Protein AF-A0A7L2Y5G5-F1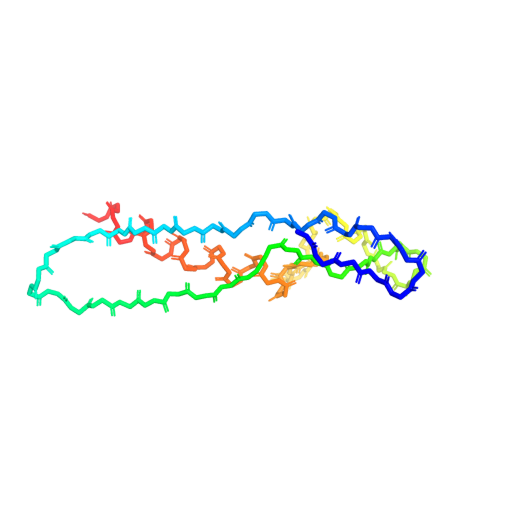 (afdb_monomer)

pLDDT: mean 95.64, std 5.52, range [65.56, 98.75]

Structure (mmCIF, N/CA/C/O backbone):
data_AF-A0A7L2Y5G5-F1
#
_entry.id   AF-A0A7L2Y5G5-F1
#
loop_
_atom_site.group_PDB
_atom_site.id
_atom_site.type_symbol
_atom_site.label_atom_id
_atom_site.label_alt_id
_atom_site.label_comp_id
_atom_site.label_asym_id
_atom_site.label_entity_id
_atom_site.label_seq_id
_atom_site.pdbx_PDB_ins_code
_atom_site.Cartn_x
_atom_site.Cartn_y
_atom_site.Cartn_z
_atom_site.occupancy
_atom_site.B_iso_or_equiv
_atom_site.auth_seq_id
_atom_site.auth_comp_id
_atom_site.auth_asym_id
_atom_site.auth_atom_id
_atom_site.pdbx_PDB_model_num
ATOM 1 N N . SER A 1 1 ? 12.183 19.421 10.829 1.00 65.56 1 SER A N 1
ATOM 2 C CA . SER A 1 1 ? 12.866 18.610 9.811 1.00 65.56 1 SER A CA 1
ATOM 3 C C . SER A 1 1 ? 14.282 18.314 10.252 1.00 65.56 1 SER A C 1
ATOM 5 O O . SER A 1 1 ? 14.916 19.235 10.758 1.00 65.56 1 SER A O 1
ATOM 7 N N . PRO A 1 2 ? 14.760 17.068 10.125 1.00 75.94 2 PRO A N 1
ATOM 8 C CA . PRO A 1 2 ? 16.142 16.726 10.411 1.00 75.94 2 PRO A CA 1
ATOM 9 C C . PRO A 1 2 ? 17.060 17.428 9.405 1.00 75.94 2 PRO A C 1
ATOM 11 O O . PRO A 1 2 ? 16.701 17.599 8.235 1.00 75.94 2 PRO A O 1
ATOM 14 N N . GLN A 1 3 ? 18.223 17.856 9.887 1.00 84.06 3 GLN A N 1
ATOM 15 C CA . GLN A 1 3 ? 19.270 18.471 9.082 1.00 84.06 3 GLN A CA 1
ATOM 16 C C . GLN A 1 3 ? 20.396 17.452 8.885 1.00 84.06 3 GLN A C 1
ATOM 18 O O . GLN A 1 3 ? 20.837 16.825 9.849 1.00 84.06 3 GLN A O 1
ATOM 23 N N . LEU A 1 4 ? 20.813 17.248 7.639 1.00 85.06 4 LEU A N 1
ATOM 24 C CA . LEU A 1 4 ? 21.931 16.381 7.281 1.00 85.06 4 LEU A CA 1
ATOM 25 C C . LEU A 1 4 ? 23.277 17.044 7.645 1.00 85.06 4 LEU A C 1
ATOM 27 O O . LEU A 1 4 ? 23.329 18.266 7.810 1.00 85.06 4 LEU A O 1
ATOM 31 N N . PRO A 1 5 ? 24.381 16.275 7.752 1.00 90.25 5 PRO A N 1
ATOM 32 C CA . PRO A 1 5 ? 25.707 16.821 8.070 1.00 90.25 5 PRO A CA 1
ATOM 33 C C . PRO A 1 5 ? 26.215 17.902 7.101 1.00 90.25 5 PRO A C 1
ATOM 35 O O . PRO A 1 5 ? 27.062 18.705 7.476 1.00 90.25 5 PRO A O 1
ATOM 38 N N . ASP A 1 6 ? 25.700 17.938 5.871 1.00 92.25 6 ASP A N 1
ATOM 39 C CA . ASP A 1 6 ? 26.015 18.937 4.842 1.00 92.25 6 ASP A CA 1
ATOM 40 C C . ASP A 1 6 ? 25.130 20.200 4.918 1.00 92.25 6 ASP A C 1
ATOM 42 O O . ASP A 1 6 ? 25.217 21.083 4.065 1.00 92.25 6 ASP A O 1
ATOM 46 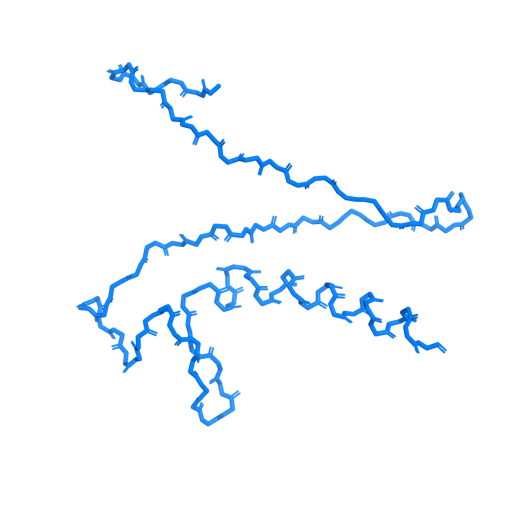N N . GLY A 1 7 ? 24.271 20.299 5.937 1.00 90.62 7 GLY A N 1
ATOM 47 C CA . GLY A 1 7 ? 23.375 21.428 6.163 1.00 90.62 7 GLY A CA 1
ATOM 48 C C . GLY A 1 7 ? 22.039 21.337 5.426 1.00 90.62 7 GLY A C 1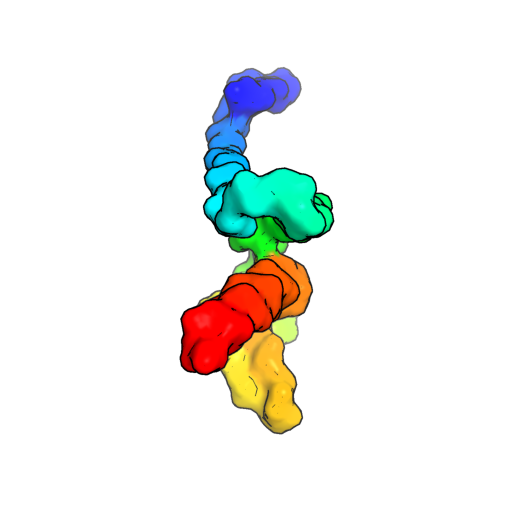
ATOM 49 O O . GLY A 1 7 ? 21.176 22.188 5.672 1.00 90.62 7 GLY A O 1
ATOM 50 N N . GLN A 1 8 ? 21.817 20.320 4.582 1.00 90.75 8 GLN A N 1
ATOM 51 C CA . GLN A 1 8 ? 20.533 20.135 3.907 1.00 90.75 8 GLN A CA 1
ATOM 52 C C . GLN A 1 8 ? 19.420 19.819 4.908 1.00 90.75 8 GLN A C 1
ATOM 54 O O . GLN A 1 8 ? 19.559 18.966 5.782 1.00 90.75 8 GLN A O 1
ATOM 59 N N . VAL A 1 9 ? 18.277 20.488 4.757 1.00 87.06 9 VAL A N 1
ATOM 60 C CA . VAL A 1 9 ? 17.074 20.218 5.549 1.00 87.06 9 VAL A CA 1
ATOM 61 C C . VAL A 1 9 ? 16.156 19.319 4.734 1.00 87.06 9 VAL A C 1
ATOM 63 O O . VAL A 1 9 ? 15.660 19.729 3.687 1.00 87.06 9 VAL A O 1
ATOM 66 N N . LEU A 1 10 ? 15.900 18.105 5.222 1.00 81.31 10 LEU A N 1
ATOM 67 C CA . LEU A 1 10 ? 15.013 17.171 4.534 1.00 81.31 10 LEU A CA 1
ATOM 68 C C . LEU A 1 10 ? 13.551 17.465 4.897 1.00 81.31 10 LEU A C 1
ATOM 70 O O . LEU A 1 10 ? 13.184 17.323 6.070 1.00 81.31 10 LEU A O 1
ATOM 74 N N . PRO A 1 11 ? 12.688 17.862 3.944 1.00 83.94 11 PRO A N 1
ATOM 75 C CA . PRO A 1 11 ? 11.261 17.939 4.210 1.00 83.94 11 PRO A CA 1
ATOM 76 C C . PRO A 1 11 ? 10.750 16.522 4.484 1.00 83.94 11 PRO A C 1
ATOM 78 O O . PRO A 1 11 ? 10.740 15.671 3.598 1.00 83.94 11 PRO A O 1
ATOM 81 N N . LEU A 1 12 ? 10.358 16.256 5.731 1.00 85.62 12 LEU A N 1
ATOM 82 C CA . LEU A 1 12 ? 9.731 14.985 6.064 1.00 85.62 12 LEU A CA 1
ATOM 83 C C . LEU A 1 12 ? 8.273 15.008 5.604 1.00 85.62 12 LEU A C 1
ATOM 85 O O . LEU A 1 12 ? 7.591 16.016 5.822 1.00 85.62 12 LEU A O 1
ATOM 89 N N . PRO A 1 13 ? 7.776 13.916 5.006 1.00 90.06 13 PRO A N 1
ATOM 90 C CA . PRO A 1 13 ? 6.356 13.791 4.732 1.00 90.06 13 PRO A CA 1
ATOM 91 C C . PRO A 1 13 ? 5.563 13.802 6.044 1.00 90.06 13 PRO A C 1
ATOM 93 O O . PRO A 1 13 ? 6.061 13.424 7.108 1.00 90.06 13 PRO A O 1
ATOM 96 N N . SER A 1 14 ? 4.307 14.237 5.970 1.00 93.06 14 SER A N 1
ATOM 97 C CA . SER A 1 14 ? 3.395 14.165 7.109 1.00 93.06 14 SER A CA 1
ATOM 98 C C . SER A 1 14 ? 3.103 12.713 7.487 1.00 93.06 14 SER A C 1
ATOM 100 O O . SER A 1 14 ? 2.963 11.849 6.623 1.00 93.06 14 SER A O 1
ATOM 102 N N . VAL A 1 15 ? 2.941 12.465 8.786 1.00 96.12 15 VAL A N 1
ATOM 103 C CA . VAL A 1 15 ? 2.384 11.208 9.295 1.00 96.12 15 VAL A CA 1
ATOM 104 C C . VAL A 1 15 ? 0.864 11.334 9.332 1.00 96.12 15 VAL A C 1
ATOM 106 O O . VAL A 1 15 ? 0.334 12.341 9.802 1.00 96.12 15 VAL A O 1
ATOM 109 N N . ILE A 1 16 ? 0.162 10.314 8.843 1.00 96.69 16 ILE A N 1
ATOM 110 C CA . ILE A 1 16 ? -1.298 10.245 8.921 1.00 96.69 16 ILE A CA 1
ATOM 111 C C . ILE A 1 16 ? -1.676 9.592 10.250 1.00 96.69 16 ILE A C 1
ATOM 113 O O . ILE A 1 16 ? -1.297 8.454 10.514 1.00 96.69 16 ILE A O 1
ATOM 117 N N . LEU A 1 17 ? -2.451 10.307 11.066 1.00 97.62 17 LEU A N 1
ATOM 118 C CA . LEU A 1 17 ? -3.097 9.775 12.262 1.00 97.62 17 LEU A CA 1
ATOM 119 C C . LEU A 1 17 ? -4.604 9.746 12.014 1.00 97.62 17 LEU A C 1
ATOM 121 O O . LEU A 1 17 ? -5.204 10.776 11.710 1.00 97.62 17 LEU A O 1
ATOM 125 N N . GLY A 1 18 ? -5.202 8.563 12.110 1.00 96.06 18 GLY A N 1
ATOM 126 C CA . GLY A 1 18 ? -6.632 8.356 11.915 1.00 96.06 18 GLY A C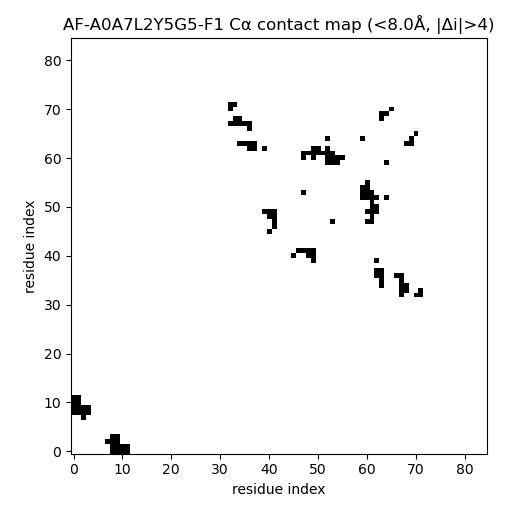A 1
ATOM 127 C C . GLY A 1 18 ? -7.200 7.459 13.005 1.00 96.06 18 GLY A C 1
ATOM 128 O O . GLY A 1 18 ? -6.545 6.518 13.443 1.00 96.06 18 GLY A O 1
ATOM 129 N N . GLU A 1 19 ? -8.428 7.749 13.420 1.00 96.81 19 GLU A N 1
ATOM 130 C CA . GLU A 1 19 ? -9.169 6.980 14.417 1.00 96.81 19 GLU A CA 1
ATOM 131 C C . GLU A 1 19 ? -10.546 6.618 13.853 1.00 96.81 19 GLU A C 1
ATOM 133 O O . GLU A 1 19 ? -11.179 7.419 13.157 1.00 96.81 19 GLU A O 1
ATOM 138 N N . LEU A 1 20 ? -11.018 5.407 14.149 1.00 96.44 20 LEU A N 1
ATOM 139 C CA . LEU A 1 20 ? -12.349 4.950 13.774 1.00 96.44 20 LEU A CA 1
ATOM 140 C C . LEU A 1 20 ? -13.000 4.183 14.928 1.00 96.44 20 LEU A C 1
ATOM 142 O O . LEU A 1 20 ? -12.565 3.091 15.278 1.00 96.44 20 LEU A O 1
ATOM 146 N N . GLY A 1 21 ? -14.109 4.728 15.435 1.00 95.00 21 GLY A N 1
ATOM 147 C CA . GLY A 1 21 ? -14.825 4.182 16.590 1.00 95.00 21 GLY A CA 1
ATOM 148 C C . GLY A 1 21 ? -14.260 4.695 17.916 1.00 95.00 21 GLY A C 1
ATOM 149 O O . GLY A 1 21 ? -13.086 5.012 18.012 1.00 95.00 21 GLY A O 1
ATOM 150 N N . LYS A 1 22 ? -15.124 4.807 18.932 1.00 94.88 22 LYS A N 1
ATOM 151 C CA . LYS A 1 22 ? -14.787 5.375 20.254 1.00 94.88 22 LYS A CA 1
ATOM 152 C C . LYS A 1 22 ? -15.506 4.688 21.420 1.00 94.88 22 LYS A C 1
ATOM 154 O O . LYS A 1 22 ? -15.653 5.266 22.492 1.00 94.88 22 LYS A O 1
ATOM 159 N N . ASP A 1 23 ? -16.063 3.501 21.179 1.00 96.56 23 ASP A N 1
ATOM 160 C CA . ASP A 1 23 ? -16.801 2.760 22.203 1.00 96.56 23 ASP A CA 1
ATOM 161 C C . ASP A 1 23 ? -15.803 2.103 23.169 1.00 96.56 23 ASP A C 1
ATOM 163 O O . ASP A 1 23 ? -15.064 1.218 22.738 1.00 96.56 23 ASP A O 1
ATOM 167 N N . PRO A 1 24 ? -15.782 2.486 24.459 1.00 95.56 24 PRO A N 1
ATOM 168 C CA . PRO A 1 24 ? -14.820 1.957 25.425 1.00 95.56 24 PRO A CA 1
ATOM 169 C C . PRO A 1 24 ? -15.011 0.464 25.725 1.00 95.56 24 PRO A C 1
ATOM 171 O O . PRO A 1 24 ? -14.168 -0.138 26.386 1.00 95.56 24 PRO A O 1
ATOM 174 N N . ARG A 1 25 ? -16.117 -0.144 25.277 1.00 97.62 25 ARG A N 1
ATOM 175 C CA . ARG A 1 25 ? -16.364 -1.586 25.411 1.00 97.62 25 ARG A CA 1
ATOM 176 C C . ARG A 1 25 ? -15.631 -2.407 24.349 1.00 97.62 25 ARG A C 1
ATOM 178 O O . ARG A 1 25 ? -15.463 -3.608 24.540 1.00 97.62 25 ARG A O 1
ATOM 185 N N . ASN A 1 26 ? -15.218 -1.783 23.245 1.00 96.75 26 ASN A N 1
ATOM 186 C CA . ASN A 1 26 ? -14.504 -2.454 22.165 1.00 96.75 26 ASN A CA 1
ATOM 187 C C . ASN A 1 26 ? -12.986 -2.326 22.366 1.00 96.75 26 ASN A C 1
ATOM 189 O O . ASN A 1 26 ? -12.514 -1.271 22.790 1.00 96.75 26 ASN A O 1
ATOM 193 N N . PRO A 1 27 ? -12.196 -3.359 22.028 1.00 97.31 27 PRO A N 1
ATOM 194 C CA . PRO A 1 27 ? -10.746 -3.232 22.006 1.00 97.31 27 PRO A CA 1
ATOM 195 C C . PRO A 1 27 ? -10.296 -2.279 20.889 1.00 97.31 27 PRO A C 1
ATOM 197 O O . PRO A 1 27 ? -10.836 -2.301 19.782 1.00 97.31 27 PRO A O 1
ATOM 200 N N . THR A 1 28 ? -9.257 -1.488 21.162 1.00 97.25 28 THR A N 1
ATOM 201 C CA . THR A 1 28 ? -8.618 -0.614 20.169 1.00 97.25 28 THR A CA 1
ATOM 202 C C . THR A 1 28 ? -7.412 -1.310 19.549 1.00 97.25 28 THR A C 1
ATOM 204 O O . THR A 1 28 ? -6.502 -1.737 20.259 1.00 97.25 28 THR A O 1
ATOM 207 N N . VAL A 1 29 ? -7.377 -1.381 18.217 1.00 97.56 29 VAL A N 1
ATOM 208 C CA . VAL A 1 29 ? -6.229 -1.881 17.448 1.00 97.56 29 VAL A CA 1
ATOM 209 C C . VAL A 1 29 ? -5.563 -0.708 16.733 1.00 97.56 29 VAL A C 1
ATOM 211 O O . VAL A 1 29 ? -6.227 0.032 16.011 1.00 97.56 29 VAL A O 1
ATOM 214 N N . CYS A 1 30 ? -4.250 -0.547 16.916 1.00 97.88 30 CYS A N 1
ATOM 215 C CA . CYS A 1 30 ? -3.450 0.422 16.170 1.00 97.88 30 CYS A CA 1
ATOM 216 C C . CYS A 1 30 ? -2.821 -0.263 14.952 1.00 97.88 30 CYS A C 1
ATOM 218 O O . CYS A 1 30 ? -2.048 -1.210 15.104 1.00 97.88 30 CYS A O 1
ATOM 220 N N . PHE A 1 31 ? -3.153 0.214 13.754 1.00 97.94 31 PHE A N 1
ATOM 221 C CA . PHE A 1 31 ? -2.527 -0.222 12.511 1.00 97.94 31 PHE A CA 1
ATOM 222 C C . PHE A 1 31 ? -1.451 0.781 12.086 1.00 97.94 31 PHE A C 1
ATOM 224 O O . PHE A 1 31 ? -1.704 1.984 12.034 1.00 97.94 31 PHE A O 1
ATOM 231 N N . TYR A 1 32 ? -0.268 0.273 11.743 1.00 98.31 32 TYR A N 1
ATOM 232 C CA . TYR A 1 32 ? 0.821 1.046 11.158 1.00 98.31 32 TYR A CA 1
ATOM 233 C C . TYR A 1 32 ? 1.141 0.516 9.761 1.00 98.31 32 TYR A C 1
ATOM 235 O O . TYR A 1 32 ? 1.245 -0.693 9.552 1.00 98.31 32 TYR A O 1
ATOM 243 N N . GLY A 1 33 ? 1.346 1.439 8.828 1.00 97.94 33 GLY A N 1
ATOM 244 C CA . GLY A 1 33 ? 1.837 1.170 7.486 1.00 97.94 33 GLY A CA 1
ATOM 245 C C . GLY A 1 33 ? 2.477 2.423 6.902 1.00 97.94 33 GLY A C 1
ATOM 246 O O . GLY A 1 33 ? 2.456 3.492 7.520 1.00 97.94 33 GLY A O 1
ATOM 247 N N . HIS A 1 34 ? 3.035 2.299 5.705 1.00 98.38 34 HIS A N 1
ATOM 248 C CA . HIS A 1 34 ? 3.675 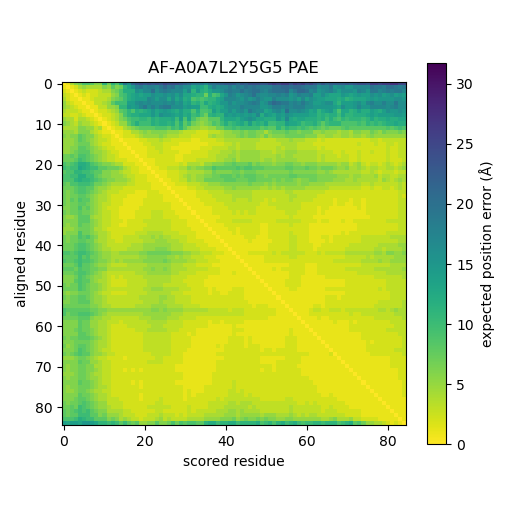3.407 5.006 1.00 98.38 34 HIS A CA 1
ATOM 249 C C . HIS A 1 34 ? 3.223 3.467 3.542 1.00 98.38 34 HIS A C 1
ATOM 251 O O . HIS A 1 34 ? 2.696 2.500 2.989 1.00 98.38 34 HIS A O 1
ATOM 257 N N . VAL A 1 35 ? 3.351 4.647 2.933 1.00 97.06 35 VAL A N 1
ATOM 258 C CA . VAL A 1 35 ? 2.816 4.937 1.587 1.00 97.06 35 VAL A CA 1
ATOM 259 C C . VAL A 1 35 ? 3.877 5.436 0.611 1.00 97.06 35 VAL A C 1
ATOM 261 O O . VAL A 1 35 ? 3.619 5.513 -0.596 1.00 97.06 35 VAL A O 1
ATOM 264 N N . ASP A 1 36 ? 5.062 5.761 1.121 1.00 97.00 36 ASP A N 1
ATOM 265 C CA . ASP A 1 36 ? 6.261 5.922 0.318 1.00 97.00 36 ASP A CA 1
ATOM 266 C C . ASP A 1 36 ? 6.688 4.571 -0.264 1.00 97.00 36 ASP A C 1
ATOM 268 O O . ASP A 1 36 ? 6.275 3.498 0.180 1.00 97.00 36 ASP A O 1
ATOM 272 N N . VAL A 1 37 ? 7.480 4.635 -1.326 1.00 98.38 37 VAL A N 1
ATOM 273 C CA . VAL A 1 37 ? 7.950 3.461 -2.051 1.00 98.38 37 VAL A CA 1
ATOM 274 C C . VAL A 1 37 ? 9.397 3.678 -2.450 1.00 98.38 37 VAL A C 1
ATOM 276 O O . VAL A 1 37 ? 9.819 4.808 -2.696 1.00 98.38 37 VAL A O 1
ATOM 279 N N . GLN A 1 38 ? 10.144 2.587 -2.586 1.00 98.25 38 GLN A N 1
ATOM 280 C CA . GLN A 1 38 ? 11.477 2.647 -3.176 1.00 98.25 38 GLN A CA 1
ATOM 281 C C . GLN A 1 38 ? 11.423 3.178 -4.622 1.00 98.25 38 GLN A C 1
ATOM 283 O O . GLN A 1 38 ? 10.441 2.925 -5.337 1.00 98.25 38 GLN A O 1
ATOM 288 N N . PRO A 1 39 ? 12.481 3.854 -5.100 1.00 97.75 39 PRO A N 1
ATOM 289 C CA . PRO A 1 39 ? 12.626 4.174 -6.512 1.00 97.75 39 PRO A CA 1
ATOM 290 C C . PRO A 1 39 ? 12.542 2.916 -7.391 1.00 97.75 39 PRO A C 1
ATOM 292 O O . PRO A 1 39 ? 12.863 1.795 -6.973 1.00 97.75 39 PRO A O 1
ATOM 295 N N . ALA A 1 40 ? 12.066 3.094 -8.616 1.00 98.25 40 ALA A N 1
ATOM 296 C CA . ALA A 1 40 ? 12.107 2.079 -9.656 1.00 98.25 40 ALA A CA 1
ATOM 297 C C . ALA A 1 40 ? 12.113 2.759 -11.021 1.00 98.25 40 ALA A C 1
ATOM 299 O O . ALA A 1 40 ? 11.376 3.722 -11.242 1.00 98.25 40 ALA A O 1
ATOM 300 N N . LYS A 1 41 ? 12.918 2.241 -11.939 1.00 98.19 41 LYS A N 1
ATOM 301 C CA . LYS A 1 41 ? 12.928 2.649 -13.339 1.00 98.19 41 LYS A CA 1
ATOM 302 C C . LYS A 1 41 ? 12.736 1.437 -14.230 1.00 98.19 41 LYS A C 1
ATOM 304 O O . LYS A 1 41 ? 13.102 0.322 -13.866 1.00 98.19 41 LYS A O 1
ATOM 309 N N . LYS A 1 42 ? 12.180 1.655 -15.422 1.00 97.69 42 LYS A N 1
ATOM 310 C CA . LYS A 1 42 ? 12.000 0.584 -16.408 1.00 97.69 42 LYS A CA 1
ATOM 311 C C . LYS A 1 42 ? 13.341 -0.076 -16.749 1.00 97.69 42 LYS A C 1
ATOM 313 O O . LYS A 1 42 ? 13.419 -1.301 -16.840 1.00 97.69 42 LYS A O 1
ATOM 318 N N . GLU A 1 43 ? 14.392 0.735 -16.843 1.00 97.94 43 GLU A N 1
ATOM 319 C CA . GLU A 1 43 ? 15.757 0.320 -17.184 1.00 97.94 43 GLU A CA 1
ATOM 320 C C . GLU A 1 43 ? 16.430 -0.536 -16.098 1.00 97.94 43 GLU A C 1
ATOM 322 O O . GLU A 1 43 ? 17.412 -1.211 -16.394 1.00 97.94 43 GLU A O 1
ATOM 327 N N . ASP A 1 44 ? 15.879 -0.591 -14.877 1.00 97.88 44 ASP A N 1
ATOM 328 C CA . ASP A 1 44 ? 16.373 -1.466 -13.802 1.00 97.88 44 ASP A CA 1
ATOM 329 C C . ASP A 1 44 ? 16.033 -2.957 -14.048 1.00 97.88 44 ASP A C 1
ATOM 331 O O . ASP A 1 44 ? 16.333 -3.810 -13.214 1.00 97.88 44 ASP A O 1
ATOM 335 N N . GLY A 1 45 ? 15.385 -3.285 -15.176 1.00 98.25 45 GLY A N 1
ATOM 336 C CA . GLY A 1 45 ? 15.024 -4.653 -15.572 1.00 98.25 45 GLY A CA 1
ATOM 337 C C . GLY A 1 45 ? 13.547 -5.007 -15.379 1.00 9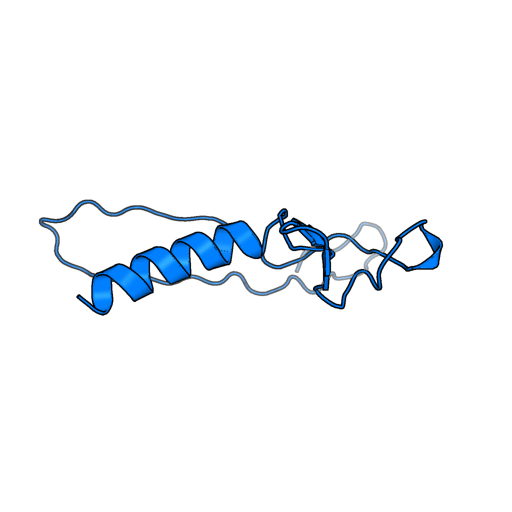8.25 45 GLY A C 1
ATOM 338 O O . GLY A 1 45 ? 13.199 -6.183 -15.293 1.00 98.25 45 GLY A O 1
ATOM 339 N N . TRP A 1 46 ? 12.655 -4.016 -15.296 1.00 98.31 46 TRP A N 1
ATOM 340 C CA . TRP A 1 46 ? 11.222 -4.271 -15.135 1.00 98.31 46 TRP A CA 1
ATOM 341 C C . TRP A 1 46 ? 10.577 -4.761 -16.437 1.00 98.31 46 TRP A C 1
ATOM 343 O O . TRP A 1 46 ? 10.727 -4.149 -17.494 1.00 98.31 46 TRP A O 1
ATOM 353 N N . ASN A 1 47 ? 9.746 -5.803 -16.355 1.00 97.88 47 ASN A N 1
ATOM 354 C CA . ASN A 1 47 ? 8.979 -6.311 -17.504 1.00 97.88 47 ASN A CA 1
ATOM 355 C C . ASN A 1 47 ? 7.760 -5.437 -17.850 1.00 97.88 47 ASN A C 1
ATOM 357 O O . ASN A 1 47 ? 7.425 -5.288 -19.023 1.00 97.88 47 ASN A O 1
ATOM 361 N N . THR A 1 48 ? 7.178 -4.738 -16.872 1.00 98.06 48 THR A N 1
ATOM 362 C CA . THR A 1 48 ? 6.101 -3.737 -17.038 1.00 98.06 48 THR A CA 1
ATOM 363 C C . THR A 1 48 ? 6.611 -2.334 -16.695 1.00 98.06 48 THR A C 1
ATOM 365 O O . THR A 1 48 ? 7.776 -2.182 -16.332 1.00 98.06 48 THR A O 1
ATOM 368 N N . ASP A 1 49 ? 5.819 -1.284 -16.897 1.00 98.19 49 ASP A N 1
ATOM 369 C CA . ASP A 1 49 ? 6.141 0.016 -16.293 1.00 98.19 49 ASP A CA 1
ATOM 370 C C . ASP A 1 49 ? 5.992 -0.117 -14.761 1.00 98.19 49 ASP A C 1
ATOM 372 O O . ASP A 1 49 ? 4.941 -0.576 -14.305 1.00 98.19 49 ASP A O 1
ATOM 376 N N . PRO A 1 50 ? 7.011 0.235 -13.950 1.00 98.56 50 PRO A N 1
ATOM 377 C CA . PRO A 1 50 ? 6.957 0.046 -12.503 1.00 98.56 50 PRO A CA 1
ATOM 378 C C . PRO A 1 50 ? 5.839 0.841 -11.818 1.00 98.56 50 PRO A C 1
ATOM 380 O O . PRO A 1 50 ? 5.388 0.429 -10.752 1.00 98.56 50 PRO A O 1
ATOM 383 N N . TYR A 1 51 ? 5.380 1.958 -12.381 1.00 98.31 51 TYR A N 1
ATOM 384 C CA . TYR A 1 51 ? 4.353 2.808 -11.770 1.00 98.31 51 TYR A CA 1
ATOM 385 C C . TYR A 1 51 ? 2.976 2.678 -12.433 1.00 98.31 51 TYR A C 1
ATOM 387 O O . TYR A 1 51 ? 2.028 3.328 -11.992 1.00 98.31 51 TYR A O 1
ATOM 395 N N . THR A 1 52 ? 2.836 1.782 -13.414 1.00 98.44 52 THR A N 1
ATOM 396 C CA . THR A 1 52 ? 1.538 1.349 -13.949 1.00 98.44 52 THR A CA 1
ATOM 397 C C . THR A 1 52 ? 1.221 -0.053 -13.437 1.00 98.44 52 THR A C 1
ATOM 399 O O . THR A 1 52 ? 1.820 -1.035 -13.877 1.00 98.44 52 THR A O 1
ATOM 402 N N . LEU A 1 53 ? 0.267 -0.162 -12.504 1.00 98.56 53 LEU A N 1
ATOM 403 C CA . LEU A 1 53 ? -0.149 -1.460 -11.971 1.00 98.56 53 LEU A CA 1
ATOM 404 C C . LEU A 1 53 ? -0.705 -2.328 -13.107 1.00 98.56 53 LEU A C 1
ATOM 406 O O . LEU A 1 53 ? -1.692 -1.963 -13.741 1.00 98.56 53 LEU A O 1
ATOM 410 N N . THR A 1 54 ? -0.058 -3.460 -13.360 1.00 98.62 54 THR A N 1
ATOM 411 C CA . THR A 1 54 ? -0.377 -4.351 -14.480 1.00 98.62 54 THR A CA 1
ATOM 412 C C . THR A 1 54 ? -0.658 -5.747 -13.946 1.00 98.62 54 THR A C 1
ATOM 414 O O . THR A 1 54 ? 0.156 -6.295 -13.207 1.00 98.62 54 THR A O 1
ATOM 417 N N . GLU A 1 55 ? -1.794 -6.332 -14.314 1.00 98.44 55 GLU A N 1
ATOM 418 C CA . GLU A 1 55 ? -2.112 -7.720 -13.981 1.00 98.44 55 GLU A CA 1
ATOM 419 C C . GLU A 1 55 ? -1.586 -8.664 -15.067 1.00 98.44 55 GLU A C 1
ATOM 421 O O . GLU A 1 55 ? -1.815 -8.432 -16.254 1.00 98.44 55 GLU A O 1
ATOM 426 N N . ILE A 1 56 ? -0.881 -9.723 -14.663 1.00 98.44 56 ILE A N 1
ATOM 427 C CA . ILE A 1 56 ? -0.425 -10.799 -15.552 1.00 98.44 56 ILE A CA 1
ATOM 428 C C . ILE A 1 56 ? -0.653 -12.121 -14.823 1.00 98.44 56 ILE A C 1
ATOM 430 O O . ILE A 1 56 ? -0.118 -12.326 -13.732 1.00 98.44 56 ILE A O 1
ATOM 434 N N . ASP A 1 57 ? -1.466 -12.999 -15.410 1.00 97.75 57 ASP A N 1
ATOM 435 C CA . ASP A 1 57 ? -1.792 -14.328 -14.873 1.00 97.75 57 ASP A CA 1
ATOM 436 C C . ASP A 1 57 ? -2.236 -14.302 -13.394 1.00 97.75 57 ASP A C 1
ATOM 438 O O . ASP A 1 57 ? -1.807 -15.116 -12.577 1.00 97.75 57 ASP A O 1
ATOM 442 N N . GLY A 1 58 ? -3.071 -13.319 -13.032 1.00 97.88 58 GLY A N 1
ATOM 443 C CA . GLY A 1 58 ? -3.597 -13.132 -11.673 1.00 97.88 58 GLY A CA 1
ATOM 444 C C . GLY A 1 58 ? -2.632 -12.471 -10.681 1.00 97.88 58 GLY A C 1
ATOM 445 O O . GLY A 1 58 ? -3.008 -12.225 -9.536 1.00 97.88 58 GLY A O 1
ATOM 446 N N . ASN A 1 59 ? -1.403 -12.149 -11.093 1.00 98.06 59 ASN A N 1
ATOM 447 C CA . ASN A 1 59 ? -0.441 -11.417 -10.271 1.00 98.06 59 ASN A CA 1
ATOM 448 C C . ASN A 1 59 ? -0.441 -9.923 -10.621 1.00 98.06 59 ASN A C 1
ATOM 450 O O . ASN A 1 59 ? -0.422 -9.547 -11.792 1.00 98.06 59 ASN A O 1
ATOM 454 N N . LEU A 1 60 ? -0.411 -9.065 -9.598 1.00 98.56 60 LEU A N 1
ATOM 455 C CA . LEU A 1 60 ? -0.413 -7.606 -9.741 1.00 98.56 60 LEU A CA 1
ATOM 456 C C . LEU A 1 60 ? 1.015 -7.046 -9.656 1.00 98.56 60 LEU A C 1
ATOM 458 O O . LEU A 1 60 ? 1.608 -6.985 -8.576 1.00 98.56 60 LEU A O 1
ATOM 462 N N . TYR A 1 61 ? 1.556 -6.598 -10.787 1.00 98.62 61 TYR A N 1
ATOM 463 C CA . TYR A 1 61 ? 2.908 -6.052 -10.906 1.00 98.62 61 TYR A CA 1
ATOM 464 C C . TYR A 1 61 ? 2.904 -4.526 -10.830 1.00 98.62 61 TYR A C 1
ATOM 466 O O . TYR A 1 61 ? 2.255 -3.850 -11.624 1.00 98.62 61 TYR A O 1
ATOM 474 N N . GLY A 1 62 ? 3.676 -3.979 -9.892 1.00 98.56 62 GLY A N 1
ATOM 475 C CA . GLY A 1 62 ? 3.913 -2.543 -9.759 1.00 98.56 62 GLY A CA 1
ATOM 476 C C . GLY A 1 62 ? 4.724 -2.217 -8.505 1.00 98.56 62 GLY A C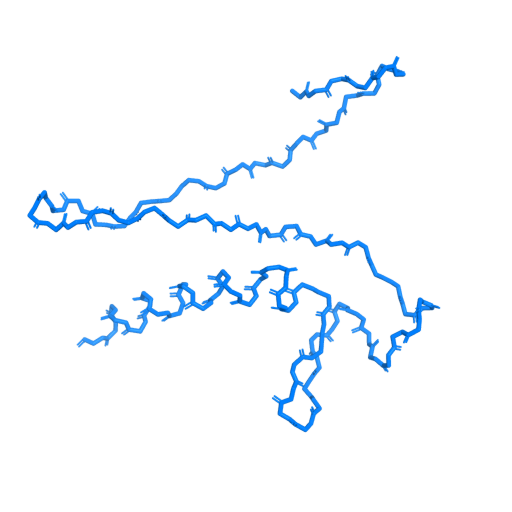 1
ATOM 477 O O . GLY A 1 62 ? 4.584 -2.865 -7.461 1.00 98.56 62 GLY A O 1
ATOM 478 N N . ARG A 1 63 ? 5.584 -1.201 -8.576 1.00 98.75 63 ARG A N 1
ATOM 479 C CA . ARG A 1 63 ? 6.316 -0.667 -7.426 1.00 98.75 63 ARG A CA 1
ATOM 480 C C . ARG A 1 63 ? 5.316 -0.166 -6.387 1.00 98.75 63 ARG A C 1
ATOM 482 O O . ARG A 1 63 ? 4.488 0.704 -6.647 1.00 98.75 63 ARG A O 1
ATOM 489 N N . GLY A 1 64 ? 5.432 -0.699 -5.178 1.00 98.62 64 GLY A N 1
ATOM 490 C CA . GLY A 1 64 ? 4.533 -0.371 -4.080 1.00 98.62 64 GLY A CA 1
ATOM 491 C C . GLY A 1 64 ? 3.395 -1.364 -3.877 1.00 98.62 64 GLY A C 1
ATOM 492 O O . GLY A 1 64 ? 2.714 -1.262 -2.862 1.00 98.62 64 GLY A O 1
ATOM 493 N N . ALA A 1 65 ? 3.179 -2.310 -4.804 1.00 98.50 65 ALA A N 1
ATOM 494 C CA . ALA A 1 65 ? 2.046 -3.233 -4.748 1.00 98.50 65 ALA A CA 1
ATOM 495 C C . ALA A 1 65 ? 2.039 -4.050 -3.448 1.00 98.50 65 ALA A C 1
ATOM 497 O O . ALA A 1 65 ? 1.089 -3.959 -2.681 1.00 98.50 65 ALA A O 1
ATOM 498 N N . THR A 1 66 ? 3.117 -4.778 -3.147 1.00 98.56 66 THR A N 1
ATOM 499 C CA . THR A 1 66 ? 3.226 -5.528 -1.882 1.00 98.56 66 THR A CA 1
ATOM 500 C C . THR A 1 66 ? 3.846 -4.721 -0.742 1.00 98.56 66 THR A C 1
ATOM 502 O O . THR A 1 66 ? 3.562 -4.992 0.419 1.00 98.56 66 THR A O 1
ATOM 505 N N . ASP A 1 67 ? 4.690 -3.739 -1.060 1.00 98.44 67 ASP A N 1
ATOM 506 C CA . ASP A 1 67 ? 5.466 -2.964 -0.091 1.00 98.44 67 ASP A CA 1
ATOM 507 C C . ASP A 1 67 ? 5.261 -1.459 -0.326 1.00 98.44 67 ASP A C 1
ATOM 509 O O . ASP A 1 67 ? 5.942 -0.860 -1.157 1.00 98.44 67 ASP A O 1
ATOM 513 N N . ASN A 1 68 ? 4.270 -0.824 0.306 1.00 98.62 68 ASN A N 1
ATOM 514 C CA . ASN A 1 68 ? 3.300 -1.397 1.260 1.00 98.62 68 ASN A CA 1
ATOM 515 C C . ASN A 1 68 ? 1.846 -0.984 0.967 1.00 98.62 68 ASN A C 1
ATOM 517 O O . ASN A 1 68 ? 0.944 -1.154 1.789 1.00 98.62 68 ASN A O 1
ATOM 521 N N . LYS A 1 69 ? 1.581 -0.486 -0.247 1.00 98.69 69 LYS A N 1
ATOM 522 C CA . LYS A 1 69 ? 0.265 0.058 -0.611 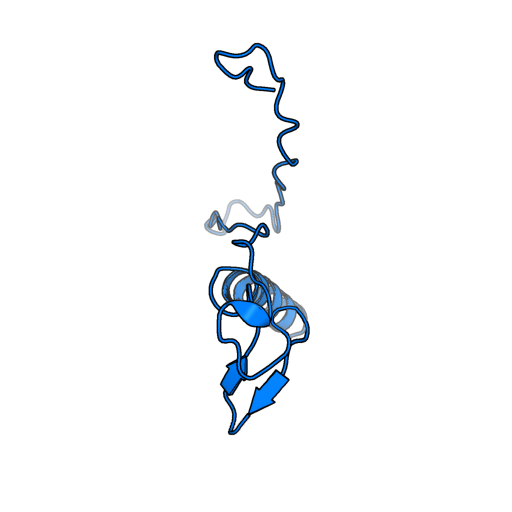1.00 98.69 69 LYS A CA 1
ATOM 523 C C . LYS A 1 69 ? -0.824 -1.011 -0.623 1.00 98.69 69 LYS A C 1
ATOM 525 O O . LYS A 1 69 ? -1.926 -0.735 -0.160 1.00 98.69 69 LYS A O 1
ATOM 530 N N . GLY A 1 70 ? -0.533 -2.218 -1.108 1.00 98.69 70 GLY A N 1
ATOM 531 C CA . GLY A 1 70 ? -1.473 -3.342 -1.082 1.00 98.69 70 GLY A CA 1
ATOM 532 C C . GLY A 1 70 ? -1.912 -3.700 0.340 1.00 98.69 70 GLY A C 1
ATOM 533 O O . GLY A 1 70 ? -3.111 -3.650 0.608 1.00 98.69 70 GLY A O 1
ATOM 534 N N . PRO A 1 71 ? -0.988 -3.986 1.276 1.00 98.75 71 PRO A N 1
ATOM 535 C CA . PRO A 1 71 ? -1.336 -4.238 2.677 1.00 98.75 71 PRO A CA 1
ATOM 536 C C . PRO A 1 71 ? -2.107 -3.100 3.364 1.00 98.75 71 PRO A C 1
ATOM 538 O O . PRO A 1 71 ? -3.089 -3.369 4.059 1.00 98.75 71 PRO A O 1
ATOM 541 N N . VAL A 1 72 ? -1.735 -1.832 3.141 1.00 98.62 72 VAL A N 1
ATOM 542 C CA . VAL A 1 72 ? -2.500 -0.680 3.663 1.00 98.62 72 VAL A CA 1
ATOM 543 C C . VAL A 1 72 ? -3.926 -0.668 3.100 1.00 98.62 72 VAL A C 1
ATOM 545 O O . VAL A 1 72 ? -4.894 -0.527 3.850 1.00 98.62 72 VAL A O 1
ATOM 548 N N . LEU A 1 73 ? -4.083 -0.867 1.787 1.00 98.56 73 LEU A N 1
ATOM 549 C CA . LEU A 1 73 ? -5.399 -0.936 1.148 1.00 98.56 73 LEU A CA 1
ATOM 550 C C . LEU A 1 73 ? -6.210 -2.150 1.609 1.00 98.56 73 LEU A C 1
ATOM 552 O O . LEU A 1 73 ? -7.430 -2.042 1.711 1.00 98.56 73 LEU A O 1
ATOM 556 N N . ALA A 1 74 ? -5.573 -3.279 1.925 1.00 98.50 74 ALA A N 1
ATOM 557 C CA . ALA A 1 74 ? -6.255 -4.457 2.451 1.00 98.50 74 ALA A CA 1
ATOM 558 C C . ALA A 1 74 ? -6.956 -4.151 3.786 1.00 98.50 74 ALA A C 1
ATOM 560 O O . ALA A 1 74 ? -8.134 -4.479 3.940 1.00 98.50 74 ALA A O 1
ATOM 561 N N . TRP A 1 75 ? -6.291 -3.438 4.703 1.00 98.38 75 TRP A N 1
ATOM 562 C CA . TRP A 1 75 ? -6.907 -2.972 5.952 1.00 98.38 75 TRP A CA 1
ATOM 563 C C . TRP A 1 75 ? -8.087 -2.032 5.711 1.00 98.38 75 TRP A C 1
ATOM 565 O O . TRP A 1 75 ? -9.168 -2.229 6.272 1.00 98.38 75 TRP A O 1
ATOM 575 N N . ILE A 1 76 ? -7.907 -1.039 4.836 1.00 98.00 76 ILE A N 1
ATOM 576 C CA . ILE A 1 76 ? -8.970 -0.085 4.487 1.00 98.00 76 ILE A CA 1
ATOM 577 C C . ILE A 1 76 ? -10.173 -0.819 3.880 1.00 98.00 76 ILE A C 1
ATOM 579 O O . ILE A 1 76 ? -11.315 -0.554 4.259 1.00 98.00 76 ILE A O 1
ATOM 583 N N . ASN A 1 77 ? -9.934 -1.768 2.974 1.00 98.50 77 ASN A N 1
ATOM 584 C CA . ASN A 1 77 ? -10.984 -2.540 2.315 1.00 98.50 77 ASN A CA 1
ATOM 585 C C . ASN A 1 77 ? -11.708 -3.487 3.278 1.00 98.50 77 ASN A C 1
ATOM 587 O O . ASN A 1 77 ? -12.928 -3.609 3.179 1.00 98.50 77 ASN A O 1
ATOM 591 N N . ALA A 1 78 ? -11.010 -4.109 4.232 1.00 98.19 78 ALA A N 1
ATOM 592 C CA . ALA A 1 78 ? -11.638 -4.938 5.261 1.00 98.19 78 ALA A CA 1
ATOM 593 C C . ALA A 1 78 ? -12.605 -4.113 6.128 1.00 98.19 78 ALA A C 1
ATOM 595 O O . ALA A 1 78 ? -13.771 -4.482 6.286 1.00 98.19 78 ALA A O 1
ATOM 596 N N . VAL A 1 79 ? -12.161 -2.944 6.603 1.00 97.38 79 VAL A N 1
ATOM 597 C CA . VAL A 1 79 ? -13.003 -2.005 7.363 1.00 97.38 79 VAL A CA 1
ATOM 598 C C . VAL A 1 79 ? -14.182 -1.515 6.522 1.00 97.38 79 VAL A C 1
ATOM 600 O O . VAL A 1 79 ? -15.319 -1.518 6.993 1.00 97.38 79 VAL A O 1
ATOM 603 N N . LYS A 1 80 ? -13.934 -1.110 5.270 1.00 97.81 80 LYS A N 1
ATOM 604 C CA . LYS A 1 80 ? -14.981 -0.659 4.341 1.00 97.81 80 LYS A CA 1
ATOM 605 C C . LYS A 1 80 ? -16.038 -1.740 4.127 1.00 97.81 80 LYS A C 1
ATOM 607 O O . LYS A 1 80 ? -17.222 -1.425 4.154 1.00 97.81 80 LYS A O 1
ATOM 612 N N . THR A 1 81 ? -15.609 -2.985 3.936 1.00 98.31 81 THR A N 1
ATOM 613 C CA . THR A 1 81 ? -16.502 -4.131 3.730 1.00 98.31 81 THR A CA 1
ATOM 614 C C . THR A 1 81 ? -17.367 -4.365 4.960 1.00 98.31 81 THR A C 1
ATOM 616 O O . THR A 1 81 ? -1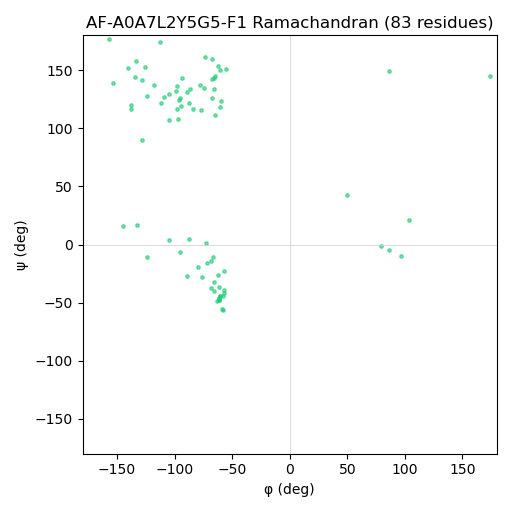8.582 -4.423 4.829 1.00 98.31 81 THR A O 1
ATOM 619 N N . PHE A 1 82 ? -16.775 -4.403 6.158 1.00 96.38 82 PHE A N 1
ATOM 620 C CA . PHE A 1 82 ? -17.532 -4.590 7.399 1.00 96.38 82 PHE A CA 1
ATOM 621 C C . PHE A 1 82 ? -18.549 -3.467 7.651 1.00 96.38 82 PHE A C 1
ATOM 623 O O . PHE A 1 82 ? -19.648 -3.728 8.117 1.00 96.38 82 PHE A O 1
ATOM 630 N N . ARG A 1 83 ? -18.209 -2.218 7.309 1.00 94.69 83 ARG A N 1
ATOM 631 C CA . ARG A 1 83 ? -19.123 -1.069 7.436 1.00 94.69 83 ARG A CA 1
ATOM 632 C C . ARG A 1 83 ? -20.265 -1.046 6.417 1.00 94.69 83 ARG A C 1
ATOM 634 O O . ARG A 1 83 ? -21.166 -0.230 6.579 1.00 94.69 83 ARG A O 1
ATOM 641 N N . ALA A 1 84 ? -20.168 -1.833 5.348 1.00 95.62 84 ALA A N 1
ATOM 642 C CA . ALA A 1 84 ? -21.186 -1.927 4.306 1.00 95.62 84 ALA A CA 1
ATOM 643 C C . ALA A 1 84 ? -22.167 -3.093 4.524 1.00 95.62 84 ALA A C 1
ATOM 645 O O . ALA A 1 84 ? -23.121 -3.210 3.756 1.00 95.62 84 ALA A O 1
ATOM 646 N N . LEU A 1 85 ? -21.912 -3.945 5.525 1.00 91.12 85 LEU A N 1
ATOM 647 C CA . LEU A 1 85 ? -22.864 -4.936 6.035 1.00 91.12 85 LEU A CA 1
ATOM 648 C C . LEU A 1 85 ? -23.971 -4.244 6.838 1.00 91.12 85 LEU A C 1
ATOM 650 O O . LEU A 1 85 ? -25.116 -4.740 6.766 1.00 91.12 85 LEU A O 1
#

Solvent-accessible surface area (backbone atoms only — not comparable to full-atom values): 5796 Å² total; per-residue (Å²): 112,64,66,47,99,87,66,51,69,48,86,70,79,84,83,90,84,85,87,79,88,83,61,89,89,55,88,86,81,88,86,86,80,57,81,70,60,80,90,79,53,50,87,80,71,49,94,54,56,40,87,48,80,42,78,55,97,90,41,74,43,33,70,29,38,80,58,29,46,43,59,49,47,49,55,54,48,52,54,53,53,63,74,71,109

Foldseek 3Di:
DDADPVRDDDPDDDDDDDDDDDDPVDDDDDDDADDDFDDDQVVVPDPDGQDDFDDDPNDTHHTCCVRPVVVVVVVVVVVVVVVVD

Sequence (85 aa):
SPQLPDGQVLPLPSVILGELGKDPRNPTVCFYGHVDVQPAKKEDGWNTDPYTLTEIDGNLYGRGATDNKGPVLAWINAVKTFRAL

Mean predicted aligned error: 4.47 Å

InterPro domains:
  IPR002933 Peptidase M20 [PF01546] (30-84)
  IPR051458 Cytosolic and Metallo Dipeptidase [PTHR43270] (8-84)

Nearest PDB structures (foldseek):
  4ruh-assembly1_B  TM=9.724E-01  e=1.956E-05  Homo sapiens

Organism: NCBI:txid1112836

Radius of gyration: 18.14 Å; Cα contacts (8 Å, |Δi|>4): 65; chains: 1; bounding box: 49×36×43 Å

Secondary structure (DSSP, 8-state):
--B-TTSPBP-PPPPP-------TTSPP-------------GGGT-SS-TTS-EEETTEEESTTIIIIIHHHHHHHHHHHHHHT-